Protein AF-A0AAW9EBA9-F1 (afdb_monomer)

Foldseek 3Di:
DQVDADPLRQDWDWDWDQDPVRDIDIDTGDDPLNVLCVPQGVNSVVVCCVPPDPDDDDPPVVVVVVVVVVVVVVVVVVVVVVVVVVVVVVD

InterPro domains:
  IPR007685 RelA/SpoT [PF04607] (1-51)
  IPR007685 RelA/SpoT [SM00954] (1-52)
  IPR007685 RelA/SpoT [cd05399] (1-40)
  IPR043519 Nucleotidyltransferase superfamily [G3DSA:3.30.460.10] (1-32)
  IPR043519 Nucleotidyltransferase superfamily [SSF81301] (1-82)

Secondary structure (DSSP, 8-state):
--SS--TT----EEEEEE-TTS-EEEEEE--HHHHHHHHHTHHHHHHHHHHS---SSSSHHHHHHHHHHHHHHHHHHHHHHHHHHHHHTT-

Solvent-accessible surface area (backbone atoms only — not comparable to full-atom values): 5494 Å² total; per-residue (Å²): 56,67,94,61,55,45,97,83,68,41,40,32,44,77,50,76,45,78,39,98,86,74,44,80,41,82,47,77,50,62,54,72,66,39,47,46,40,60,77,48,35,73,65,44,54,53,65,46,53,78,71,65,70,86,71,77,95,68,62,66,79,48,52,54,49,50,53,49,52,52,52,52,50,52,51,54,50,52,54,52,53,56,51,53,53,60,53,63,76,70,108

Organism: Klebsiella aerogenes (NCBI:txid548)

pLDDT: mean 74.5, std 18.45, range [43.69, 97.62]

Nearest PDB structures (foldseek):
  7vvz-assembly1_H  TM=3.270E-01  e=3.823E+00  Saccharomyces cerevisiae S288C
  8xlh-assembly1_B  TM=1.655E-01  e=3.142E+00  Oryctolagus cuniculus
  6x34-assembly1_F  TM=2.503E-01  e=9.544E+00  Sus scrofa
  6x34-assembly1_H  TM=2.504E-01  e=9.544E+00  Sus scrofa

Radius of gyration: 23.08 Å; Cα contacts (8 Å, |Δi|>4): 59; chains: 1; bounding box: 49×49×57 Å

Structure (mmCIF, N/CA/C/O backbone):
data_AF-A0AAW9EBA9-F1
#
_entry.id   AF-A0AAW9EBA9-F1
#
loop_
_atom_site.group_PDB
_atom_site.id
_atom_site.type_symbol
_atom_site.label_atom_id
_atom_site.label_alt_id
_atom_site.label_comp_id
_atom_site.label_asym_id
_atom_site.label_entity_id
_atom_site.label_seq_id
_atom_site.pdbx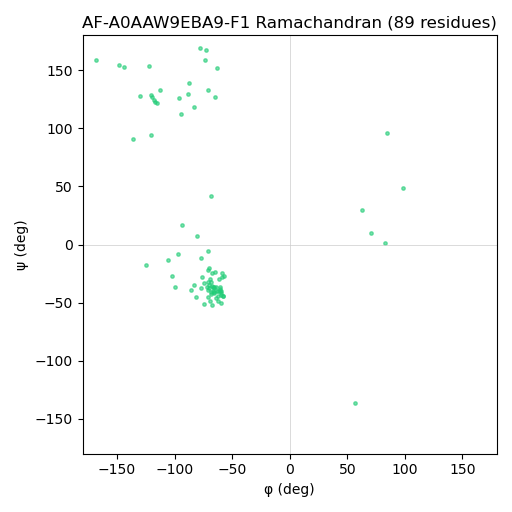_PDB_ins_code
_atom_site.Cartn_x
_atom_site.Cartn_y
_atom_site.Cartn_z
_atom_site.occupancy
_atom_site.B_iso_or_equiv
_atom_site.auth_seq_id
_atom_site.auth_comp_id
_atom_site.auth_asym_id
_atom_site.auth_atom_id
_atom_site.pdbx_PDB_model_num
ATOM 1 N N . TYR A 1 1 ? -8.503 -1.527 -2.037 1.00 90.62 1 TYR A N 1
ATOM 2 C CA . TYR A 1 1 ? -7.679 -1.565 -3.264 1.00 90.62 1 TYR A CA 1
ATOM 3 C C . TYR A 1 1 ? -7.262 -2.966 -3.702 1.00 90.62 1 TYR A C 1
ATOM 5 O O . TYR A 1 1 ? -6.505 -3.080 -4.651 1.00 90.62 1 TYR A O 1
ATOM 13 N N . VAL A 1 2 ? -7.745 -4.046 -3.073 1.00 90.88 2 VAL A N 1
ATOM 14 C CA . VAL A 1 2 ? -7.486 -5.403 -3.592 1.00 90.88 2 VAL A CA 1
ATOM 15 C C . VAL A 1 2 ? -8.344 -5.689 -4.828 1.00 90.88 2 VAL A C 1
ATOM 17 O O . VAL A 1 2 ? -7.799 -6.050 -5.862 1.00 90.88 2 VAL A O 1
ATOM 20 N N . ALA A 1 3 ? -9.661 -5.456 -4.741 1.00 92.50 3 ALA A N 1
ATOM 21 C CA . ALA A 1 3 ? -10.596 -5.695 -5.847 1.00 92.50 3 ALA A CA 1
ATOM 22 C C . ALA A 1 3 ? -10.398 -4.729 -7.029 1.00 92.50 3 ALA A C 1
ATOM 24 O O . ALA A 1 3 ? -10.427 -5.150 -8.176 1.00 92.50 3 ALA A O 1
ATOM 25 N N . ASN A 1 4 ? -10.147 -3.452 -6.728 1.00 92.62 4 ASN A N 1
ATOM 26 C CA . ASN A 1 4 ? -9.813 -2.415 -7.705 1.00 92.62 4 ASN A CA 1
ATOM 27 C C . ASN A 1 4 ? -8.432 -1.836 -7.346 1.00 92.62 4 ASN A C 1
ATOM 29 O O . ASN A 1 4 ? -8.356 -0.971 -6.458 1.00 92.62 4 ASN A O 1
ATOM 33 N N . PRO A 1 5 ? -7.346 -2.354 -7.950 1.00 90.25 5 PRO A N 1
ATOM 34 C CA . PRO A 1 5 ? -5.992 -1.843 -7.755 1.00 90.25 5 PRO A CA 1
ATOM 35 C C . PRO A 1 5 ? -5.842 -0.406 -8.254 1.00 90.25 5 PRO A C 1
ATOM 37 O O . PRO A 1 5 ? -6.537 0.022 -9.177 1.00 90.25 5 PRO A O 1
ATOM 40 N N . LYS A 1 6 ? -4.915 0.351 -7.660 1.00 89.25 6 LYS A N 1
ATOM 41 C CA . LYS A 1 6 ? -4.553 1.675 -8.190 1.00 89.25 6 LYS A CA 1
ATOM 42 C C . LYS A 1 6 ? -3.716 1.533 -9.477 1.00 89.25 6 LYS A C 1
ATOM 44 O O . LYS A 1 6 ? -3.071 0.501 -9.655 1.00 89.25 6 LYS A O 1
ATOM 49 N N . PRO A 1 7 ? -3.643 2.567 -10.342 1.00 83.19 7 PRO A N 1
ATOM 50 C CA . PRO A 1 7 ? -2.886 2.502 -11.602 1.00 83.19 7 PRO A CA 1
ATOM 51 C C . PRO A 1 7 ? -1.397 2.164 -11.447 1.00 83.19 7 PRO A C 1
ATOM 53 O O . PRO A 1 7 ? -0.802 1.577 -12.341 1.00 83.19 7 PRO A O 1
ATOM 56 N N . ASN A 1 8 ? -0.797 2.498 -10.304 1.00 81.31 8 ASN A N 1
ATOM 57 C CA . ASN A 1 8 ? 0.588 2.155 -9.971 1.00 81.31 8 ASN A CA 1
ATOM 58 C C . ASN A 1 8 ? 0.765 0.708 -9.460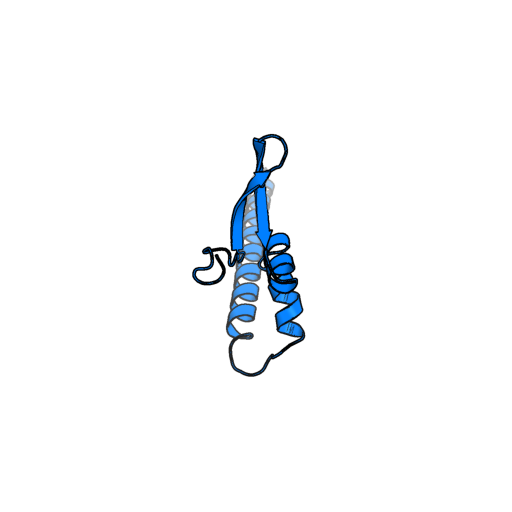 1.00 81.31 8 ASN A C 1
ATOM 60 O O . ASN A 1 8 ? 1.836 0.372 -8.968 1.00 81.31 8 ASN A O 1
ATOM 64 N N . GLY A 1 9 ? -0.279 -0.124 -9.514 1.00 84.38 9 GLY A N 1
ATOM 65 C CA . GLY A 1 9 ? -0.269 -1.501 -9.019 1.00 84.38 9 GLY A CA 1
ATOM 66 C C . GLY A 1 9 ? -0.503 -1.639 -7.513 1.00 84.38 9 GLY A C 1
ATOM 67 O O . GLY A 1 9 ? -0.522 -2.755 -7.007 1.00 84.38 9 GLY A O 1
ATOM 68 N N . TYR A 1 10 ? -0.724 -0.543 -6.777 1.00 90.06 10 TYR A N 1
ATOM 69 C CA . TYR A 1 10 ? -0.908 -0.613 -5.327 1.00 90.06 10 TYR A CA 1
ATOM 70 C C .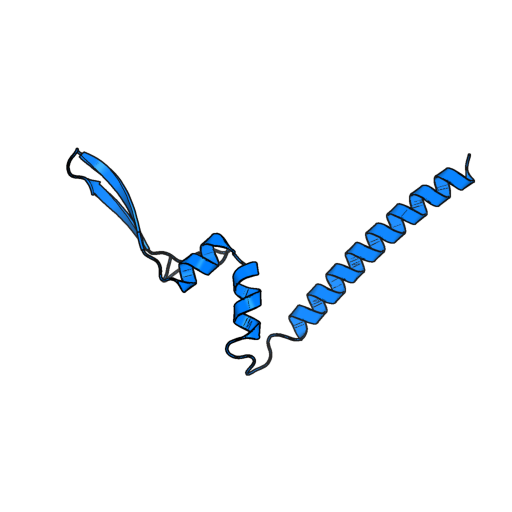 TYR A 1 10 ? -2.180 -1.379 -4.938 1.00 90.06 10 TYR A C 1
ATOM 72 O O . TYR A 1 10 ? -3.295 -1.022 -5.343 1.00 90.06 10 TYR A O 1
ATOM 80 N N . GLN A 1 11 ? -2.005 -2.373 -4.063 1.00 93.88 11 GLN A N 1
ATOM 81 C CA . GLN A 1 11 ? -3.072 -3.200 -3.508 1.00 93.88 11 GLN A CA 1
ATOM 82 C C . GLN A 1 11 ? -2.973 -3.272 -1.980 1.00 93.88 11 GLN A C 1
ATOM 84 O O . GLN A 1 11 ? -1.934 -3.584 -1.407 1.00 93.88 11 GLN A O 1
ATOM 89 N N . SER A 1 12 ? -4.082 -2.966 -1.308 1.00 96.81 12 SER A N 1
ATOM 90 C CA . SER A 1 12 ? -4.245 -3.053 0.148 1.00 96.81 12 SER A CA 1
ATOM 91 C C . SER A 1 12 ? -5.730 -2.911 0.511 1.00 96.81 12 SER A C 1
ATOM 93 O O . SER A 1 12 ? -6.526 -2.378 -0.279 1.00 96.81 12 SER A O 1
ATOM 95 N N . ILE A 1 13 ? -6.130 -3.383 1.689 1.00 97.50 13 ILE A N 1
ATOM 96 C CA . ILE A 1 13 ? -7.409 -3.054 2.332 1.00 97.50 13 ILE A CA 1
ATOM 97 C C . ILE A 1 13 ? -7.148 -1.914 3.310 1.00 97.50 13 ILE A C 1
ATOM 99 O O . ILE A 1 13 ? -6.265 -2.023 4.153 1.00 97.50 13 ILE A O 1
ATOM 103 N N . HIS A 1 14 ? -7.899 -0.822 3.187 1.00 97.00 14 HIS A N 1
ATOM 104 C CA . HIS A 1 14 ? -7.789 0.342 4.066 1.00 97.00 14 HIS A CA 1
ATOM 105 C C . HIS A 1 14 ? -9.060 0.451 4.894 1.00 97.00 14 HIS A C 1
ATOM 107 O O . HIS A 1 14 ? -10.158 0.355 4.346 1.00 97.00 14 HIS A O 1
ATOM 113 N N . THR A 1 15 ? -8.907 0.649 6.196 1.00 96.38 15 THR A N 1
ATOM 114 C CA . THR A 1 15 ? -10.016 0.932 7.104 1.00 96.38 15 THR A CA 1
ATOM 115 C C . THR A 1 15 ? -9.568 1.910 8.180 1.00 96.38 15 THR A C 1
ATOM 117 O O . THR A 1 15 ? -8.387 1.976 8.521 1.00 96.38 15 THR A O 1
ATOM 120 N N . VAL A 1 16 ? -10.513 2.675 8.713 1.00 97.00 16 VAL A N 1
ATOM 121 C CA . VAL A 1 16 ? -10.277 3.613 9.809 1.00 97.00 16 VAL A CA 1
ATOM 122 C C . VAL A 1 16 ? -11.175 3.207 10.963 1.00 97.00 16 VAL A C 1
ATOM 124 O O . VAL A 1 16 ? -12.376 3.016 10.782 1.00 97.00 16 VAL A O 1
ATOM 127 N N . VAL A 1 17 ? -10.589 3.067 12.150 1.00 96.25 17 VAL A N 1
ATOM 128 C CA . VAL A 1 17 ? -11.304 2.681 13.370 1.00 96.25 17 VAL A CA 1
ATOM 129 C C . VAL A 1 17 ? -11.128 3.735 14.456 1.00 96.25 17 VAL A C 1
ATOM 131 O O . VAL A 1 17 ? -10.130 4.458 14.489 1.00 96.25 17 VAL A O 1
ATOM 134 N N . LEU A 1 18 ? -12.099 3.822 15.364 1.00 96.69 18 LEU A N 1
ATOM 135 C CA . LEU A 1 18 ? -11.981 4.651 16.557 1.00 96.69 18 LEU A CA 1
ATOM 136 C C . LEU A 1 18 ? -11.216 3.875 17.634 1.00 96.69 18 LEU A C 1
ATOM 138 O O . LEU A 1 18 ? -11.650 2.813 18.074 1.00 96.69 18 LEU A O 1
ATOM 142 N N . GLY A 1 19 ? -10.062 4.398 18.037 1.00 92.62 19 GLY A N 1
ATOM 143 C CA . GLY A 1 19 ? -9.231 3.817 19.081 1.00 92.62 19 GLY A CA 1
ATOM 144 C C . GLY A 1 19 ? -9.748 4.111 20.497 1.00 92.62 19 GLY A C 1
ATOM 145 O O . GLY A 1 19 ? -10.592 4.990 20.687 1.00 92.62 19 GLY A O 1
ATOM 146 N N . PRO A 1 20 ? -9.192 3.442 21.524 1.00 89.44 20 PRO A N 1
ATOM 147 C CA . PRO A 1 20 ? -9.679 3.521 22.908 1.00 89.44 20 PRO A CA 1
ATOM 148 C C . PRO A 1 20 ? -9.674 4.930 23.516 1.00 89.44 20 PRO A C 1
ATOM 150 O O . PRO A 1 20 ? -10.481 5.236 24.384 1.00 89.44 20 PRO A O 1
ATOM 153 N N . SER A 1 21 ? -8.778 5.807 23.056 1.00 92.94 21 SER A N 1
ATOM 154 C CA . SER A 1 21 ? -8.682 7.202 23.513 1.00 92.94 21 SER A CA 1
ATOM 155 C C . SER A 1 21 ? -9.476 8.183 22.638 1.00 92.94 21 SER A C 1
ATOM 157 O O . SER A 1 21 ? -9.175 9.373 22.640 1.00 92.94 21 SER A O 1
ATOM 159 N N . GLY A 1 22 ? -10.415 7.693 21.818 1.00 92.81 22 GLY A N 1
ATOM 160 C CA . GLY A 1 22 ? -11.178 8.512 20.869 1.00 92.81 22 GLY A CA 1
ATOM 161 C C . GLY A 1 22 ? -10.361 9.023 19.676 1.00 92.81 22 GLY A C 1
ATOM 162 O O . GLY A 1 22 ? -10.834 9.862 18.916 1.00 92.81 22 GLY A O 1
ATOM 163 N N . LYS A 1 23 ? -9.129 8.533 19.498 1.00 94.81 23 LYS A N 1
ATOM 164 C CA . LYS A 1 23 ? -8.273 8.873 18.354 1.00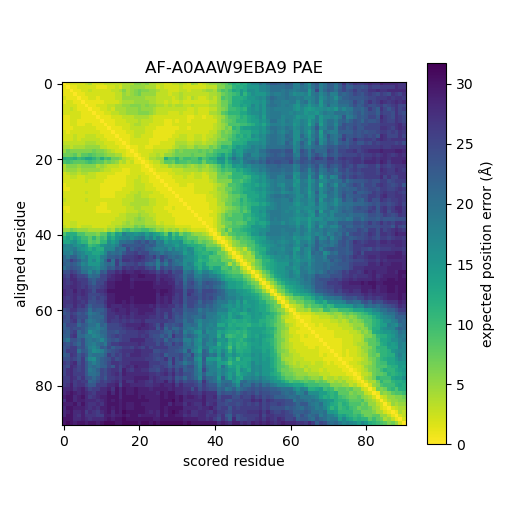 94.81 23 LYS A CA 1
ATOM 165 C C . LYS A 1 23 ? -8.557 7.932 17.192 1.00 94.81 23 LYS A C 1
ATOM 167 O O . LYS A 1 23 ? -8.698 6.730 17.395 1.00 94.81 23 LYS A O 1
ATOM 172 N N . THR A 1 24 ? -8.598 8.461 15.978 1.00 96.19 24 THR A N 1
ATOM 173 C CA . THR A 1 24 ? -8.718 7.653 14.762 1.00 96.19 24 THR A CA 1
ATOM 174 C C . THR A 1 24 ? -7.422 6.899 14.491 1.00 96.19 24 THR A C 1
ATOM 176 O O . THR A 1 24 ? -6.343 7.492 14.527 1.00 96.19 24 THR A O 1
ATOM 179 N N . VAL A 1 25 ? -7.531 5.607 14.192 1.00 96.31 25 VAL A N 1
ATOM 180 C CA . VAL A 1 25 ? -6.414 4.755 13.780 1.00 96.31 25 VAL A CA 1
ATOM 181 C C . VAL A 1 25 ? -6.688 4.262 12.370 1.00 96.31 25 VAL A C 1
ATOM 183 O O . VAL A 1 25 ? -7.729 3.659 12.106 1.00 96.31 25 VAL A O 1
ATOM 186 N N . GLU A 1 26 ? -5.748 4.516 11.468 1.00 96.94 26 GLU A N 1
ATOM 187 C CA . GLU A 1 26 ? -5.776 3.964 10.120 1.00 96.94 26 GLU A CA 1
ATOM 188 C C . GLU A 1 26 ? -5.082 2.602 10.111 1.00 96.94 26 GLU A C 1
ATOM 190 O O . GLU A 1 26 ? -3.962 2.453 10.601 1.00 96.94 26 GLU A O 1
ATOM 195 N N . ILE A 1 27 ? -5.759 1.603 9.552 1.00 96.06 27 ILE A N 1
ATOM 196 C CA . ILE A 1 27 ? -5.251 0.242 9.428 1.00 96.06 27 ILE A CA 1
ATOM 197 C C . ILE A 1 27 ? -5.188 -0.113 7.947 1.00 96.06 27 ILE A C 1
ATOM 199 O O . ILE A 1 27 ? -6.180 -0.023 7.218 1.00 96.06 27 ILE A O 1
ATOM 203 N N . GLN A 1 28 ? -4.012 -0.570 7.521 1.00 97.62 28 GLN A N 1
ATOM 204 C CA . GLN A 1 28 ? -3.765 -1.066 6.174 1.00 97.62 28 GLN A CA 1
ATOM 205 C C . GLN A 1 28 ? -3.387 -2.545 6.237 1.00 97.62 28 GLN A C 1
ATOM 207 O O . GLN A 1 28 ? -2.423 -2.919 6.901 1.00 97.62 28 GLN A O 1
ATOM 212 N N . ILE A 1 29 ? -4.145 -3.389 5.539 1.00 97.12 29 ILE A N 1
ATOM 213 C CA . ILE A 1 29 ? -3.947 -4.842 5.518 1.00 97.12 29 ILE A CA 1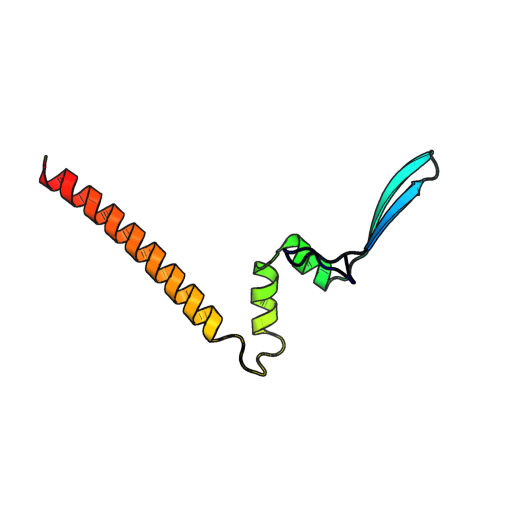
ATOM 214 C C . ILE A 1 29 ? -3.566 -5.260 4.102 1.00 97.12 29 ILE A C 1
ATOM 216 O O . ILE A 1 29 ? -4.314 -5.030 3.149 1.00 97.12 29 ILE A O 1
ATOM 220 N N . ARG A 1 30 ? -2.400 -5.891 3.965 1.00 96.25 30 ARG A N 1
ATOM 221 C CA . ARG A 1 30 ? -1.838 -6.344 2.688 1.00 96.25 30 ARG A CA 1
ATOM 222 C C . ARG A 1 30 ? -1.014 -7.617 2.881 1.00 96.25 30 ARG A C 1
ATOM 224 O O . ARG A 1 30 ? -0.526 -7.872 3.980 1.00 96.25 30 ARG A O 1
ATOM 231 N N . THR A 1 31 ? -0.880 -8.425 1.829 1.00 95.56 31 THR A N 1
ATOM 232 C CA . THR A 1 31 ? 0.024 -9.587 1.845 1.00 95.56 31 THR A CA 1
ATOM 233 C C . THR A 1 31 ? 1.481 -9.128 1.786 1.00 95.56 31 THR A C 1
ATOM 235 O O . THR A 1 31 ? 1.766 -7.971 1.470 1.00 95.56 31 THR A O 1
ATOM 238 N N . ARG A 1 32 ? 2.425 -10.038 2.050 1.00 93.19 32 ARG A N 1
ATOM 239 C CA . ARG A 1 32 ? 3.857 -9.740 1.906 1.00 93.19 32 ARG A CA 1
ATOM 240 C C . ARG A 1 32 ? 4.222 -9.337 0.473 1.00 93.19 32 ARG A C 1
ATOM 242 O O . ARG A 1 32 ? 4.925 -8.353 0.301 1.00 93.19 32 ARG A O 1
ATOM 249 N N . GLN A 1 33 ? 3.662 -10.022 -0.526 1.00 88.38 33 GLN A N 1
ATOM 250 C CA . GLN A 1 33 ? 3.853 -9.669 -1.936 1.00 88.38 33 GLN A CA 1
ATOM 251 C C . GLN A 1 33 ? 3.365 -8.244 -2.229 1.00 88.38 33 GLN A C 1
ATOM 253 O O . GLN A 1 33 ? 4.119 -7.421 -2.728 1.00 88.38 33 GLN A O 1
ATOM 258 N N . MET A 1 34 ? 2.137 -7.912 -1.815 1.00 92.06 34 MET A N 1
ATOM 259 C CA . MET A 1 34 ? 1.583 -6.563 -1.988 1.00 92.06 34 MET A CA 1
ATOM 260 C C . MET A 1 34 ? 2.401 -5.489 -1.258 1.00 92.06 34 MET A C 1
ATOM 262 O O . MET A 1 34 ? 2.409 -4.331 -1.667 1.00 92.06 34 MET A O 1
ATOM 266 N N . HIS A 1 35 ? 3.049 -5.842 -0.145 1.00 92.62 35 HIS A N 1
ATOM 267 C CA . HIS A 1 35 ? 3.959 -4.938 0.548 1.00 92.62 35 HIS A CA 1
ATOM 268 C C . HIS A 1 35 ? 5.227 -4.693 -0.272 1.00 92.62 35 HIS A C 1
ATOM 270 O O . HIS A 1 35 ? 5.569 -3.537 -0.481 1.00 92.62 35 HIS A O 1
ATOM 276 N N . GLU A 1 36 ? 5.870 -5.742 -0.785 1.00 88.00 36 GLU A N 1
ATOM 277 C CA . GLU A 1 36 ? 7.053 -5.621 -1.647 1.00 88.00 36 GLU A CA 1
ATOM 278 C C . GLU A 1 36 ? 6.747 -4.785 -2.900 1.00 88.00 36 GLU A C 1
ATOM 280 O O . GLU A 1 36 ? 7.484 -3.847 -3.208 1.00 88.00 36 GLU A O 1
ATOM 285 N N . ASP A 1 37 ? 5.605 -5.034 -3.546 1.00 85.56 37 ASP A N 1
ATOM 286 C CA . ASP A 1 37 ? 5.146 -4.269 -4.710 1.00 85.56 37 ASP A CA 1
ATOM 287 C C . ASP A 1 37 ? 4.863 -2.796 -4.366 1.00 85.56 37 ASP A C 1
ATOM 289 O O . ASP A 1 37 ? 5.129 -1.901 -5.166 1.00 85.56 37 ASP A O 1
ATOM 293 N N . ALA A 1 38 ? 4.339 -2.514 -3.169 1.00 88.44 38 ALA A N 1
ATOM 294 C CA . ALA A 1 38 ? 4.028 -1.152 -2.740 1.00 88.44 38 ALA A CA 1
ATOM 295 C C . ALA A 1 38 ? 5.267 -0.324 -2.361 1.00 88.44 38 ALA A C 1
ATOM 297 O O . ALA A 1 38 ? 5.242 0.889 -2.557 1.00 88.44 38 ALA A O 1
ATOM 298 N N . GLU A 1 39 ? 6.315 -0.946 -1.810 1.00 85.38 39 GLU A N 1
ATOM 299 C CA . GLU A 1 39 ? 7.544 -0.246 -1.400 1.00 85.38 39 GLU A CA 1
ATOM 300 C C . GLU A 1 39 ? 8.539 -0.095 -2.559 1.00 85.38 39 GLU A C 1
ATOM 302 O O . GLU A 1 39 ? 9.194 0.935 -2.694 1.00 85.38 39 GLU A O 1
ATOM 307 N N . LEU A 1 40 ? 8.661 -1.124 -3.401 1.00 79.81 40 LEU A N 1
ATOM 308 C CA . LEU A 1 40 ? 9.689 -1.199 -4.444 1.00 79.81 40 LEU A CA 1
ATOM 309 C C . LEU A 1 40 ? 9.126 -0.962 -5.854 1.00 79.81 40 LEU A C 1
ATOM 311 O O . LEU A 1 40 ? 9.890 -0.769 -6.804 1.00 79.81 40 LEU A O 1
ATOM 315 N N . GLY A 1 41 ? 7.801 -0.986 -6.020 1.00 69.94 41 GLY A N 1
ATOM 316 C CA . GLY A 1 41 ? 7.146 -0.767 -7.306 1.00 69.94 41 GLY A CA 1
ATOM 317 C C . GLY A 1 41 ? 7.623 -1.743 -8.385 1.00 69.94 41 GLY A C 1
ATOM 318 O O . GLY A 1 41 ? 7.813 -2.938 -8.156 1.00 69.94 41 GLY A O 1
ATOM 319 N N . VAL A 1 42 ? 7.870 -1.219 -9.589 1.00 58.59 42 VAL A N 1
ATOM 320 C CA . VAL A 1 42 ? 8.326 -1.999 -10.757 1.00 58.59 42 VAL A CA 1
ATOM 321 C C . VAL A 1 42 ? 9.661 -2.724 -10.506 1.00 58.59 42 VAL A C 1
ATOM 323 O O . VAL A 1 42 ? 9.905 -3.762 -11.120 1.00 58.59 42 VAL A O 1
ATOM 326 N N . ALA A 1 43 ? 10.502 -2.243 -9.580 1.00 56.66 43 ALA A N 1
ATOM 327 C CA . ALA A 1 43 ? 11.779 -2.881 -9.257 1.00 56.66 43 ALA A CA 1
ATOM 328 C C . ALA A 1 43 ? 11.616 -4.215 -8.497 1.00 56.66 43 ALA A C 1
ATOM 330 O O . ALA A 1 43 ? 12.400 -5.136 -8.730 1.00 56.66 43 ALA A O 1
ATOM 331 N N . ALA A 1 44 ? 10.576 -4.382 -7.664 1.00 55.34 44 ALA A N 1
ATOM 332 C CA . ALA A 1 44 ? 10.229 -5.695 -7.089 1.00 55.34 44 ALA A CA 1
ATOM 333 C C . ALA A 1 44 ? 9.776 -6.681 -8.174 1.00 55.34 44 ALA A C 1
ATOM 335 O O . ALA A 1 44 ? 10.116 -7.866 -8.150 1.00 55.34 44 ALA A O 1
ATOM 336 N N . HIS A 1 45 ? 9.068 -6.164 -9.176 1.00 54.25 45 HIS A N 1
ATOM 337 C CA . HIS A 1 45 ? 8.521 -6.960 -10.265 1.00 54.25 45 HIS A CA 1
ATOM 338 C C . HIS A 1 45 ? 9.603 -7.496 -11.225 1.00 54.25 45 HIS A C 1
ATOM 340 O O . HIS A 1 45 ? 9.366 -8.495 -11.904 1.00 54.25 45 HIS A O 1
ATOM 346 N N . TRP A 1 46 ? 10.799 -6.888 -11.252 1.00 50.53 46 TRP A N 1
ATOM 347 C CA . TRP A 1 46 ? 11.955 -7.386 -12.011 1.00 50.53 46 TRP A CA 1
ATOM 348 C C . TRP A 1 46 ? 12.489 -8.704 -11.433 1.00 50.53 46 TRP A C 1
ATOM 350 O O . TRP A 1 46 ? 12.591 -9.701 -12.144 1.00 50.53 46 TRP A O 1
ATOM 360 N N . LYS A 1 47 ? 12.755 -8.741 -10.120 1.00 51.38 47 LYS A N 1
ATOM 361 C CA . LYS A 1 47 ? 13.368 -9.906 -9.459 1.00 51.38 47 LYS A CA 1
ATOM 362 C C . LYS A 1 47 ? 12.425 -11.117 -9.393 1.00 51.38 47 LYS A C 1
ATOM 364 O O . LYS A 1 47 ? 12.881 -12.256 -9.415 1.00 51.38 47 LYS A O 1
ATOM 369 N N . TYR A 1 48 ? 11.111 -10.880 -9.334 1.00 45.06 48 TYR A N 1
ATOM 370 C CA . TYR A 1 48 ? 10.102 -11.944 -9.311 1.00 45.06 48 TYR A CA 1
ATOM 371 C C . TYR A 1 48 ? 9.858 -12.568 -10.700 1.00 45.06 48 TYR A C 1
ATOM 373 O O . TYR A 1 48 ? 9.712 -13.787 -10.803 1.00 45.06 48 TYR A O 1
ATOM 381 N N . LYS A 1 49 ? 9.887 -11.768 -11.781 1.00 52.66 49 LYS A N 1
ATOM 382 C CA . LYS A 1 49 ? 9.728 -12.268 -13.162 1.00 52.66 49 LYS A CA 1
ATOM 383 C C . LYS A 1 49 ? 10.884 -13.150 -13.644 1.00 52.66 49 LYS A C 1
ATOM 385 O O . LYS A 1 49 ? 10.653 -13.990 -14.509 1.00 52.66 49 LYS A O 1
ATOM 390 N N . GLU A 1 50 ? 12.084 -13.010 -13.081 1.00 52.88 50 GLU A N 1
ATOM 391 C CA . GLU A 1 50 ? 13.198 -13.929 -13.362 1.00 52.88 50 GLU A CA 1
ATOM 392 C C . GLU A 1 50 ? 13.060 -15.282 -12.638 1.00 52.88 50 GLU A C 1
ATOM 394 O O . GLU A 1 50 ? 13.554 -16.291 -13.136 1.00 52.88 50 GLU A O 1
ATOM 399 N N . GLY A 1 51 ? 12.385 -15.335 -11.481 1.00 45.94 51 GLY A N 1
ATOM 400 C CA . GLY A 1 51 ? 12.417 -16.507 -10.593 1.00 45.94 51 GLY A CA 1
ATOM 401 C C . GLY A 1 51 ? 11.195 -17.431 -10.633 1.00 45.94 51 GLY A C 1
ATOM 402 O O . GLY A 1 51 ? 11.331 -18.621 -10.351 1.00 45.94 51 GLY A O 1
ATOM 403 N N . ALA A 1 52 ? 10.003 -16.930 -10.972 1.00 47.19 52 ALA A N 1
ATOM 404 C CA . ALA A 1 52 ? 8.766 -17.710 -10.883 1.00 47.19 52 ALA A CA 1
ATOM 405 C C . ALA A 1 52 ? 7.879 -17.514 -12.121 1.00 47.19 52 ALA A C 1
ATOM 407 O O . ALA A 1 52 ? 7.021 -16.639 -12.168 1.00 47.19 52 ALA A O 1
ATOM 408 N N . GLY A 1 53 ? 8.064 -18.373 -13.128 1.00 43.69 53 GLY A N 1
ATOM 409 C CA . GLY A 1 53 ? 7.084 -18.534 -14.204 1.00 43.69 53 GLY A CA 1
ATOM 410 C C . GLY A 1 53 ? 7.368 -17.769 -15.495 1.00 43.69 53 GLY A C 1
ATOM 411 O O . GLY A 1 53 ? 6.449 -17.206 -16.082 1.00 43.69 53 GLY A O 1
ATOM 412 N N . ALA A 1 54 ? 8.590 -17.856 -16.029 1.00 45.69 54 ALA A N 1
ATOM 413 C CA . ALA A 1 54 ? 8.872 -17.582 -17.445 1.00 45.69 54 ALA A CA 1
ATOM 414 C C . ALA A 1 54 ? 8.264 -18.655 -18.387 1.00 45.69 54 ALA A C 1
ATOM 416 O O . ALA A 1 54 ? 8.881 -19.105 -19.349 1.00 45.69 54 ALA A O 1
ATOM 417 N N . GLY A 1 55 ? 7.036 -19.088 -18.100 1.00 45.78 55 GLY A N 1
ATOM 418 C CA . GLY A 1 55 ? 6.195 -19.838 -19.011 1.00 45.78 55 GLY A CA 1
ATOM 419 C C . GLY A 1 55 ? 5.289 -18.855 -19.737 1.00 45.78 55 GLY A C 1
ATOM 420 O O . GLY A 1 55 ? 4.387 -18.289 -19.134 1.00 45.78 55 GLY A O 1
ATOM 421 N N . THR A 1 56 ? 5.508 -18.710 -21.043 1.00 44.06 56 THR A N 1
ATOM 422 C CA . THR A 1 56 ? 4.622 -18.078 -22.039 1.00 44.06 56 THR A CA 1
ATOM 423 C C . THR A 1 56 ? 4.691 -16.540 -22.188 1.00 44.06 56 THR A C 1
ATOM 425 O O . THR A 1 56 ? 4.043 -15.751 -21.511 1.00 44.06 56 THR A O 1
ATOM 428 N N . SER A 1 57 ? 5.494 -16.125 -23.179 1.00 43.78 57 SER A N 1
ATOM 429 C CA . SER A 1 57 ? 5.210 -15.027 -24.127 1.00 43.78 57 SER A CA 1
ATOM 430 C C . SER A 1 57 ? 5.031 -13.577 -23.629 1.00 43.78 57 SER A C 1
ATOM 432 O O . SER A 1 57 ? 4.335 -12.810 -24.287 1.00 43.78 57 SER A O 1
ATOM 434 N N . GLY A 1 58 ? 5.676 -13.154 -22.534 1.00 46.09 58 GLY A N 1
ATOM 435 C CA . GLY A 1 58 ? 5.618 -11.747 -22.074 1.00 46.09 58 GLY A CA 1
ATOM 436 C C . GLY A 1 58 ? 6.954 -11.013 -21.869 1.00 46.09 58 GLY A C 1
ATOM 437 O O . GLY A 1 58 ? 6.952 -9.787 -21.791 1.00 46.09 58 GLY A O 1
ATOM 438 N N . GLY A 1 59 ? 8.084 -11.725 -21.762 1.00 50.59 59 GLY A N 1
ATOM 439 C CA . GLY A 1 59 ? 9.383 -11.133 -21.383 1.00 50.59 59 GLY A CA 1
ATOM 440 C C . GLY A 1 59 ? 10.137 -10.451 -22.529 1.00 50.59 59 GLY A C 1
ATOM 441 O O . GLY A 1 59 ? 10.578 -9.314 -22.391 1.00 50.59 59 GLY A O 1
ATOM 442 N N . ARG A 1 60 ? 10.206 -11.106 -23.695 1.00 54.53 60 ARG A N 1
ATOM 443 C CA . ARG A 1 60 ? 11.088 -10.695 -24.804 1.00 54.53 60 ARG A CA 1
ATOM 444 C C . ARG A 1 60 ? 10.751 -9.310 -25.367 1.00 54.53 60 ARG A C 1
ATOM 446 O O . ARG A 1 60 ? 11.595 -8.430 -25.406 1.00 54.53 60 ARG A O 1
ATOM 453 N N . GLY A 1 61 ? 9.472 -9.060 -25.659 1.00 56.66 61 GLY A N 1
ATOM 454 C CA . GLY A 1 61 ? 9.033 -7.777 -26.227 1.00 56.66 61 GLY A CA 1
ATOM 455 C C . GLY A 1 61 ? 9.079 -6.583 -25.261 1.00 56.66 61 GLY A C 1
ATOM 456 O O . GLY A 1 61 ? 8.776 -5.458 -25.668 1.00 56.66 61 GLY A O 1
ATOM 457 N N . TYR A 1 62 ? 9.384 -6.797 -23.977 1.00 57.81 62 TYR A N 1
ATOM 458 C CA . TYR A 1 62 ? 9.600 -5.716 -23.012 1.00 57.81 62 TYR A CA 1
ATOM 459 C C . TYR A 1 62 ? 11.094 -5.455 -22.788 1.00 57.81 62 TYR A C 1
ATOM 461 O O . TYR A 1 62 ? 11.490 -4.295 -22.722 1.00 57.81 62 TYR A O 1
ATOM 469 N N . GLU A 1 63 ? 11.926 -6.501 -22.779 1.00 61.53 63 GLU A N 1
ATOM 470 C CA . GLU A 1 63 ? 13.388 -6.366 -22.846 1.00 61.53 63 GLU A CA 1
ATOM 471 C C . GLU A 1 63 ? 13.824 -5.617 -24.106 1.00 61.53 63 GLU A C 1
ATOM 473 O O . GLU A 1 63 ? 14.595 -4.667 -24.003 1.00 61.53 63 GLU A O 1
ATOM 478 N N . ASP A 1 64 ? 13.244 -5.949 -25.263 1.00 68.81 64 ASP A N 1
ATOM 479 C CA . ASP A 1 64 ? 13.521 -5.258 -26.527 1.00 68.81 64 ASP A CA 1
ATOM 480 C C . ASP A 1 64 ? 13.150 -3.764 -26.455 1.00 68.81 64 ASP A C 1
ATOM 482 O O . ASP A 1 64 ? 13.861 -2.904 -26.975 1.00 68.81 64 ASP A O 1
ATOM 486 N N . ARG A 1 65 ? 12.064 -3.424 -25.743 1.00 68.88 65 ARG A N 1
ATOM 487 C CA . ARG A 1 65 ? 11.651 -2.028 -25.517 1.00 68.88 65 ARG A CA 1
ATOM 488 C C . ARG A 1 65 ? 12.585 -1.284 -24.569 1.00 68.88 65 ARG A C 1
ATOM 490 O O . ARG A 1 65 ? 12.873 -0.116 -24.810 1.00 68.88 65 ARG A O 1
ATOM 497 N N . ILE A 1 66 ? 13.071 -1.934 -23.513 1.00 76.62 66 ILE A N 1
ATOM 498 C CA . ILE A 1 66 ? 14.056 -1.338 -22.598 1.00 76.62 66 ILE A CA 1
ATOM 499 C C . ILE A 1 66 ? 15.400 -1.156 -23.308 1.00 76.62 66 ILE A C 1
ATOM 501 O O . ILE A 1 66 ? 16.026 -0.109 -23.155 1.00 76.62 66 ILE A O 1
ATOM 505 N N . ALA A 1 67 ? 15.837 -2.142 -24.092 1.00 79.00 67 ALA A N 1
ATOM 506 C CA . ALA A 1 67 ? 17.052 -2.048 -24.893 1.00 79.00 67 ALA A CA 1
ATOM 507 C C . ALA A 1 67 ? 16.965 -0.878 -25.882 1.00 79.00 67 ALA A C 1
ATOM 509 O O . ALA A 1 67 ? 17.889 -0.071 -25.964 1.00 79.00 67 ALA A O 1
ATOM 510 N N . TRP A 1 68 ? 15.818 -0.718 -26.547 1.00 79.12 68 TRP A N 1
ATOM 511 C CA . TRP A 1 68 ? 15.557 0.427 -27.416 1.00 79.12 68 TRP A CA 1
ATOM 512 C C . TRP A 1 68 ? 15.576 1.769 -26.664 1.00 79.12 68 TRP A C 1
ATOM 514 O O . TRP A 1 68 ? 16.219 2.708 -27.125 1.00 79.12 68 TRP A O 1
ATOM 524 N N . LEU A 1 69 ? 14.951 1.863 -25.482 1.00 78.19 69 LEU A N 1
ATOM 525 C CA . LEU A 1 69 ? 14.979 3.085 -24.661 1.00 78.19 69 LEU A CA 1
ATOM 526 C C . LEU A 1 69 ? 16.396 3.454 -24.202 1.00 78.19 69 LEU A C 1
ATOM 528 O O . LEU A 1 69 ? 16.758 4.627 -24.223 1.00 78.19 69 LEU A O 1
ATOM 532 N N . ARG A 1 70 ? 17.215 2.467 -23.820 1.00 83.19 70 ARG A N 1
ATOM 533 C CA . ARG A 1 70 ? 18.627 2.693 -23.474 1.00 83.19 70 ARG A CA 1
ATOM 534 C C . ARG A 1 70 ? 19.420 3.212 -24.670 1.00 83.19 70 ARG A C 1
ATOM 536 O O . ARG A 1 70 ? 20.227 4.116 -24.506 1.00 83.19 70 ARG A O 1
ATOM 543 N N . MET A 1 71 ? 19.155 2.676 -25.860 1.00 78.88 71 MET A N 1
ATOM 544 C CA . MET A 1 71 ? 19.809 3.120 -27.089 1.00 78.88 71 MET A CA 1
ATOM 545 C C . MET A 1 71 ? 19.400 4.550 -27.473 1.00 78.88 71 MET A C 1
ATOM 547 O O . MET A 1 71 ? 20.239 5.324 -27.916 1.00 78.88 71 MET A O 1
ATOM 551 N N . LEU A 1 72 ? 18.140 4.931 -27.235 1.00 79.81 72 LEU A N 1
ATOM 552 C CA . LEU A 1 72 ? 17.657 6.297 -27.456 1.00 79.81 72 LEU A CA 1
ATOM 553 C C . LEU A 1 72 ? 18.310 7.313 -26.505 1.00 79.81 72 LEU A C 1
ATOM 555 O O . LEU A 1 72 ? 18.680 8.399 -26.942 1.00 79.81 72 LEU A O 1
ATOM 559 N N . ILE A 1 73 ? 18.465 6.960 -25.223 1.00 82.56 73 ILE A N 1
ATOM 560 C CA . ILE A 1 73 ? 19.158 7.808 -24.238 1.00 82.56 73 ILE A CA 1
ATOM 561 C C . ILE A 1 73 ? 20.633 7.967 -24.621 1.00 82.56 73 ILE A C 1
ATOM 563 O O . ILE A 1 73 ? 21.121 9.089 -24.661 1.00 82.56 73 ILE A O 1
ATOM 567 N N . ALA A 1 74 ? 21.309 6.872 -24.985 1.00 80.31 74 ALA A N 1
ATOM 568 C CA . ALA A 1 74 ? 22.708 6.915 -25.412 1.00 80.31 74 ALA A CA 1
ATOM 569 C C . ALA A 1 74 ? 22.915 7.814 -26.643 1.00 80.31 74 ALA A C 1
ATOM 571 O O . ALA A 1 74 ? 23.866 8.585 -26.694 1.00 80.31 74 ALA A O 1
ATOM 572 N N . TRP A 1 75 ? 21.995 7.774 -27.611 1.00 80.69 75 TRP A N 1
ATOM 573 C CA . TRP A 1 75 ? 22.045 8.661 -28.775 1.00 80.69 75 TRP A CA 1
ATOM 574 C C . TRP A 1 75 ? 21.827 10.136 -28.409 1.00 80.69 75 TRP A C 1
ATOM 576 O O . TRP A 1 75 ? 22.459 11.022 -28.978 1.00 80.69 75 TRP A O 1
ATOM 586 N N . GLN A 1 76 ? 20.954 10.414 -27.437 1.00 76.69 76 GLN A N 1
ATOM 587 C CA . GLN A 1 76 ? 20.733 11.771 -26.935 1.00 76.69 76 GLN A CA 1
ATOM 588 C C . GLN A 1 76 ? 21.949 12.315 -26.166 1.00 76.69 76 GLN A C 1
ATOM 590 O O . GLN A 1 76 ? 22.194 13.520 -26.214 1.00 76.69 76 GLN A O 1
ATOM 595 N N . GLU A 1 77 ? 22.707 11.451 -25.487 1.00 75.06 77 GLU A N 1
ATOM 596 C CA . GLU A 1 77 ? 23.992 11.803 -24.870 1.00 75.06 77 GLU A CA 1
ATOM 597 C C . GLU A 1 77 ? 25.080 12.047 -25.928 1.00 75.06 77 GLU A C 1
ATOM 599 O O . GLU A 1 77 ? 25.742 13.077 -25.876 1.00 75.06 77 GLU A O 1
ATOM 604 N N . GLU A 1 78 ? 25.206 11.184 -26.942 1.00 72.25 78 GLU A N 1
ATOM 605 C CA . GLU A 1 78 ? 26.162 11.364 -28.050 1.00 72.25 78 GLU A CA 1
ATOM 606 C C . 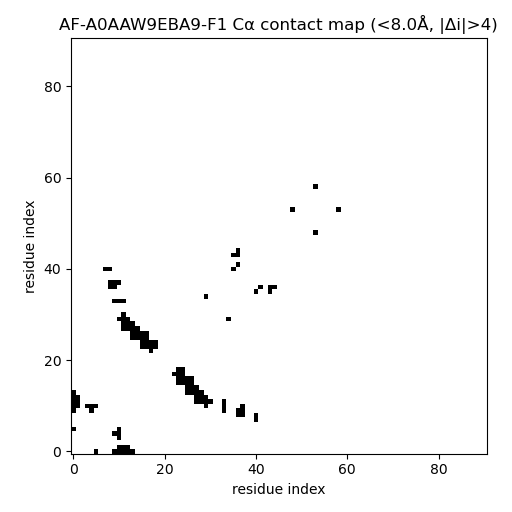GLU A 1 78 ? 25.892 12.655 -28.844 1.00 72.25 78 GLU A C 1
ATOM 608 O O . GLU A 1 78 ? 26.816 13.388 -29.199 1.00 72.25 78 GLU A O 1
ATOM 613 N N . MET A 1 79 ? 24.620 12.988 -29.090 1.00 70.75 79 MET A N 1
ATOM 614 C CA . MET A 1 79 ? 24.256 14.254 -29.729 1.00 70.75 79 MET A CA 1
ATOM 615 C C . MET A 1 79 ? 24.589 15.469 -28.860 1.00 70.75 79 MET A C 1
ATOM 617 O O . MET A 1 79 ? 25.012 16.493 -29.398 1.00 70.75 79 MET A O 1
ATOM 621 N N . ALA A 1 80 ? 24.416 15.371 -27.541 1.00 68.06 80 ALA A N 1
ATOM 622 C CA . ALA A 1 80 ? 24.802 16.439 -26.624 1.00 68.06 80 ALA A CA 1
ATOM 623 C C . ALA A 1 80 ? 26.330 16.648 -26.616 1.00 68.06 80 ALA A C 1
ATOM 625 O O . ALA A 1 80 ? 26.775 17.790 -26.701 1.00 68.06 80 ALA A O 1
ATOM 626 N N . ASP A 1 81 ? 27.109 15.564 -26.634 1.00 61.19 81 ASP A N 1
ATOM 627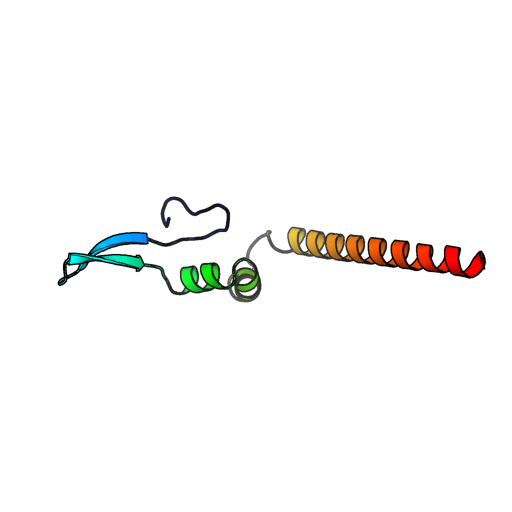 C CA . ASP A 1 81 ? 28.581 15.579 -26.693 1.00 61.19 81 ASP A CA 1
ATOM 628 C C . ASP A 1 81 ? 29.100 16.145 -28.035 1.00 61.19 81 ASP A C 1
ATOM 630 O O . ASP A 1 81 ? 29.991 16.993 -28.092 1.00 61.19 81 ASP A O 1
ATOM 634 N N . SER A 1 82 ? 28.445 15.797 -29.150 1.00 59.41 82 SER A N 1
ATOM 635 C CA . SER A 1 82 ? 28.748 16.384 -30.467 1.00 59.41 82 SER A CA 1
ATOM 636 C C . SER A 1 82 ? 28.437 17.888 -30.562 1.00 59.41 82 SER A C 1
ATOM 638 O O . SER A 1 82 ? 29.024 18.597 -31.383 1.00 59.41 82 SER A O 1
ATOM 640 N N . GLY A 1 83 ? 27.529 18.385 -29.714 1.00 57.09 83 GLY A N 1
ATOM 641 C CA . GLY A 1 83 ? 27.225 19.806 -29.572 1.00 57.09 83 GLY A CA 1
ATOM 642 C C . GLY A 1 83 ? 28.338 20.586 -28.871 1.00 57.09 83 GLY A C 1
ATOM 643 O O . GLY A 1 83 ? 28.623 21.706 -29.291 1.00 57.09 83 GLY A O 1
ATOM 644 N N . GLU A 1 84 ? 29.005 19.990 -27.875 1.00 55.53 84 GLU A N 1
ATOM 645 C CA . GLU A 1 84 ? 30.183 20.587 -27.226 1.00 55.53 84 GLU A CA 1
ATOM 646 C C . GLU A 1 84 ? 31.401 20.611 -28.166 1.00 55.53 84 GLU A C 1
ATOM 648 O O . GLU A 1 84 ? 32.096 21.625 -28.241 1.00 55.53 84 GLU A O 1
ATOM 653 N N . MET A 1 85 ? 31.601 19.574 -28.993 1.00 50.25 85 MET A N 1
ATOM 654 C CA . MET A 1 85 ? 32.685 19.557 -29.992 1.00 50.25 85 MET A CA 1
ATOM 655 C C . MET A 1 85 ? 32.564 20.705 -31.018 1.00 50.25 85 MET A C 1
ATOM 657 O O . MET A 1 85 ? 33.567 21.295 -31.420 1.00 50.25 85 MET A O 1
ATOM 661 N N . LEU A 1 86 ? 31.347 21.053 -31.457 1.00 55.59 86 LEU A N 1
ATOM 662 C CA . LEU A 1 86 ? 31.129 22.150 -32.415 1.00 55.59 86 LEU A CA 1
ATOM 663 C C . LEU A 1 86 ? 31.372 23.546 -31.819 1.00 55.59 86 LEU A C 1
ATOM 665 O O . LEU A 1 86 ? 31.601 24.487 -32.587 1.00 55.59 86 LEU A O 1
ATOM 669 N N . A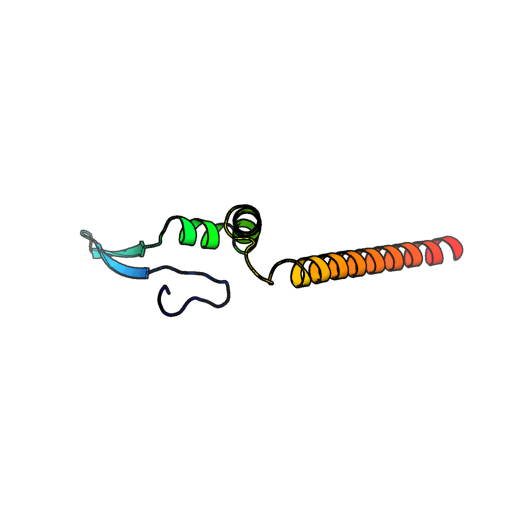SP A 1 87 ? 31.309 23.682 -30.494 1.00 55.84 87 ASP A N 1
ATOM 670 C CA . ASP A 1 87 ? 31.625 24.924 -29.783 1.00 55.84 87 ASP A CA 1
ATOM 671 C C . ASP A 1 87 ? 33.144 25.056 -29.557 1.00 55.84 87 ASP A C 1
ATOM 673 O O . ASP A 1 87 ? 33.704 26.138 -29.724 1.00 55.84 87 ASP A O 1
ATOM 677 N N . GLU A 1 88 ? 33.846 23.938 -29.330 1.00 54.16 88 GLU A N 1
ATOM 678 C CA . GLU A 1 88 ? 35.312 23.897 -29.207 1.00 54.16 88 GLU A CA 1
ATOM 679 C C . GLU A 1 88 ? 36.035 24.163 -30.544 1.00 54.16 88 GLU A C 1
ATOM 681 O O . GLU A 1 88 ? 37.060 24.837 -30.567 1.00 54.16 88 GLU A O 1
ATOM 686 N N . VAL A 1 89 ? 35.481 23.724 -31.685 1.00 56.34 89 VAL A N 1
ATOM 687 C CA . VAL A 1 89 ? 36.051 24.005 -33.028 1.00 56.34 89 VAL A CA 1
ATOM 688 C C . VAL A 1 89 ? 35.754 25.441 -33.509 1.00 56.34 89 VAL A C 1
ATOM 690 O O . VAL A 1 89 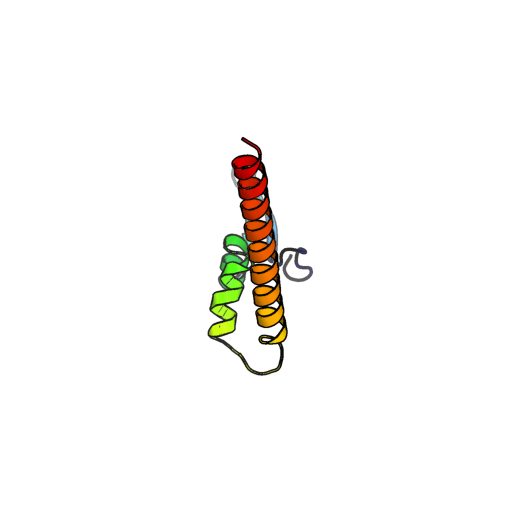? 36.322 25.900 -34.502 1.00 56.34 89 VAL A O 1
ATOM 693 N N . ARG A 1 90 ? 34.853 26.167 -32.832 1.00 53.56 90 ARG A N 1
ATOM 694 C CA . ARG A 1 90 ? 34.490 27.557 -33.165 1.00 53.56 90 ARG A CA 1
ATOM 695 C C . ARG A 1 90 ? 35.246 28.600 -32.323 1.00 53.56 90 ARG A C 1
ATOM 697 O O . ARG A 1 90 ? 35.139 29.788 -32.638 1.00 53.56 90 ARG A O 1
ATOM 704 N N . SER A 1 91 ? 35.998 28.178 -31.303 1.00 46.00 91 SER A N 1
ATOM 705 C CA . SER A 1 91 ? 36.923 29.027 -30.533 1.00 46.00 91 SER A CA 1
ATOM 706 C C . SER A 1 91 ? 38.336 29.018 -31.110 1.00 46.00 91 SER A C 1
ATOM 708 O O . SER A 1 91 ? 39.051 30.001 -30.804 1.00 46.00 91 SER A O 1
#

Sequence (91 aa):
YVANPKPNGYQSIHTVVLGPSGKTVEIQIRTRQMHEDAELGVAAHWKYKEGAGAGTSGGRGYEDRIAWLRMLIAWQEEMADSGEMLDEVRS

Mean predicted aligned error: 15.54 Å